Protein AF-A0A2H3CK05-F1 (afdb_monomer_lite)

Structure (mmCIF, N/CA/C/O backbone):
data_AF-A0A2H3CK05-F1
#
_entry.id   AF-A0A2H3CK05-F1
#
loop_
_atom_site.group_PDB
_atom_site.id
_atom_site.type_symbol
_atom_site.label_atom_id
_atom_site.label_alt_id
_atom_site.label_comp_id
_atom_site.label_asym_id
_atom_site.label_entity_id
_atom_site.label_seq_id
_atom_site.pdbx_PDB_ins_code
_atom_site.Cartn_x
_atom_site.Cartn_y
_atom_site.Cartn_z
_atom_site.occupancy
_atom_site.B_iso_or_equiv
_atom_site.auth_seq_id
_atom_site.auth_comp_id
_atom_site.auth_asym_id
_atom_site.auth_atom_id
_atom_site.pdbx_PDB_model_num
ATOM 1 N N . ILE A 1 1 ? 6.082 15.105 -21.605 1.00 58.19 1 ILE A N 1
ATOM 2 C CA . ILE A 1 1 ? 6.365 14.196 -22.748 1.00 58.19 1 ILE A CA 1
ATOM 3 C C . ILE A 1 1 ? 7.254 14.869 -23.806 1.00 58.19 1 ILE A C 1
ATOM 5 O O . ILE A 1 1 ? 8.303 14.323 -24.111 1.00 58.19 1 ILE A O 1
ATOM 9 N N . TYR A 1 2 ? 6.933 16.076 -24.294 1.00 70.31 2 TYR A N 1
ATOM 10 C CA . TYR A 1 2 ? 7.736 16.746 -25.335 1.00 70.31 2 TYR A CA 1
ATOM 11 C C . TYR A 1 2 ? 9.180 17.107 -24.936 1.00 70.31 2 TYR A C 1
ATOM 13 O O . TYR A 1 2 ? 10.089 16.862 -25.718 1.00 70.31 2 TYR A O 1
ATOM 21 N N . ALA A 1 3 ? 9.426 17.615 -23.724 1.00 77.81 3 ALA A N 1
ATOM 22 C CA . ALA A 1 3 ? 10.771 18.040 -23.304 1.00 77.81 3 ALA A CA 1
ATOM 23 C C . ALA A 1 3 ? 11.814 16.901 -23.313 1.00 77.81 3 ALA A C 1
ATOM 25 O O . ALA A 1 3 ? 12.918 17.072 -23.816 1.00 77.81 3 ALA A O 1
ATOM 26 N N . VAL A 1 4 ? 11.442 15.709 -22.833 1.00 77.69 4 VAL A N 1
ATOM 27 C CA . VAL A 1 4 ? 12.338 14.537 -22.795 1.00 77.69 4 VAL A CA 1
ATOM 28 C C . VAL A 1 4 ? 12.718 14.080 -24.206 1.00 77.69 4 VAL A C 1
ATOM 30 O O . VAL A 1 4 ? 13.870 13.733 -24.451 1.00 77.69 4 VAL A O 1
ATOM 33 N N . LEU A 1 5 ? 11.775 14.129 -25.154 1.00 78.94 5 LEU A N 1
ATOM 34 C CA . LEU A 1 5 ? 12.038 13.777 -26.552 1.00 78.94 5 LEU A CA 1
ATOM 35 C C . LEU A 1 5 ? 12.963 14.790 -27.240 1.00 78.94 5 LEU A C 1
ATOM 37 O O . LEU A 1 5 ? 13.832 14.384 -28.006 1.00 78.94 5 LEU A O 1
ATOM 41 N N . GLN A 1 6 ? 12.822 16.081 -26.928 1.00 83.69 6 GLN A N 1
ATOM 42 C CA . GLN A 1 6 ? 13.693 17.144 -27.449 1.00 83.69 6 GLN A CA 1
ATOM 43 C C . GLN A 1 6 ? 15.123 17.039 -26.895 1.00 83.69 6 GLN A C 1
ATOM 45 O O . GLN A 1 6 ? 16.089 17.268 -27.617 1.00 83.69 6 GLN A O 1
ATOM 50 N N . CYS A 1 7 ? 15.272 16.621 -25.635 1.00 83.25 7 CYS A N 1
ATOM 51 C CA . CYS A 1 7 ? 16.571 16.403 -24.994 1.00 83.25 7 CYS A CA 1
ATOM 52 C C . CYS A 1 7 ? 17.184 15.025 -25.289 1.00 83.25 7 CYS A C 1
ATOM 54 O O . CYS A 1 7 ? 18.340 14.798 -24.940 1.00 83.25 7 CYS A O 1
ATOM 56 N N . LYS A 1 8 ? 16.463 14.111 -25.955 1.00 81.00 8 LYS A N 1
ATOM 57 C CA . LYS A 1 8 ? 16.943 12.756 -26.287 1.00 81.00 8 LYS A CA 1
ATOM 58 C C . LYS A 1 8 ? 18.355 12.731 -26.900 1.00 81.00 8 LYS A C 1
ATOM 60 O O . LYS A 1 8 ? 19.129 11.877 -26.474 1.00 81.00 8 LYS A O 1
ATOM 65 N N . PRO A 1 9 ? 18.745 13.639 -27.823 1.00 84.00 9 PRO A N 1
ATOM 66 C CA . PRO A 1 9 ? 20.104 13.649 -28.377 1.00 84.00 9 PRO A CA 1
ATOM 67 C C . PRO A 1 9 ? 21.204 13.913 -27.336 1.00 84.00 9 PRO A C 1
ATOM 69 O O . PRO A 1 9 ? 22.336 13.487 -27.525 1.00 84.00 9 PRO A O 1
ATOM 72 N N . GLN A 1 10 ? 20.877 14.602 -26.239 1.00 89.12 10 GLN A N 1
ATOM 73 C CA . GLN A 1 10 ? 21.798 14.945 -25.147 1.00 89.12 10 GLN A CA 1
ATOM 74 C C . GLN A 1 10 ? 21.775 13.905 -24.014 1.00 89.12 10 GLN A C 1
ATOM 76 O O . GLN A 1 10 ? 22.639 13.912 -23.142 1.00 89.12 10 GLN A O 1
ATOM 81 N N . LEU A 1 11 ? 20.799 12.994 -24.026 1.00 85.94 11 LEU A N 1
ATOM 82 C CA . LEU A 1 11 ? 20.603 11.960 -23.014 1.00 85.94 11 LEU A CA 1
ATOM 83 C C . LEU A 1 11 ? 21.017 10.594 -23.572 1.00 85.94 11 LEU A C 1
ATOM 85 O O . LEU A 1 11 ? 20.188 9.708 -23.787 1.00 85.94 11 LEU A O 1
ATOM 89 N N . CYS A 1 12 ? 22.320 10.419 -23.795 1.00 86.50 12 CYS A N 1
ATOM 90 C CA . CYS A 1 12 ? 22.904 9.205 -24.378 1.00 86.50 12 CYS A CA 1
ATOM 91 C C . CYS A 1 12 ? 22.527 7.910 -23.631 1.00 86.50 12 CYS A C 1
ATOM 93 O O . CYS A 1 12 ? 22.430 6.849 -24.246 1.00 86.50 12 CYS A O 1
ATOM 95 N N . HIS A 1 13 ? 22.247 7.994 -22.327 1.00 89.75 13 HIS A N 1
ATOM 96 C CA . HIS A 1 13 ? 21.864 6.848 -21.500 1.00 89.75 13 HIS A CA 1
ATOM 97 C C . HIS A 1 13 ? 20.352 6.645 -21.349 1.00 89.75 13 HIS A C 1
ATOM 99 O O . HIS A 1 13 ? 19.940 5.648 -20.763 1.00 89.75 13 HIS A O 1
ATOM 105 N N . LEU A 1 14 ? 19.507 7.527 -21.893 1.00 88.81 14 LEU A N 1
ATOM 106 C CA . LEU A 1 14 ? 18.053 7.419 -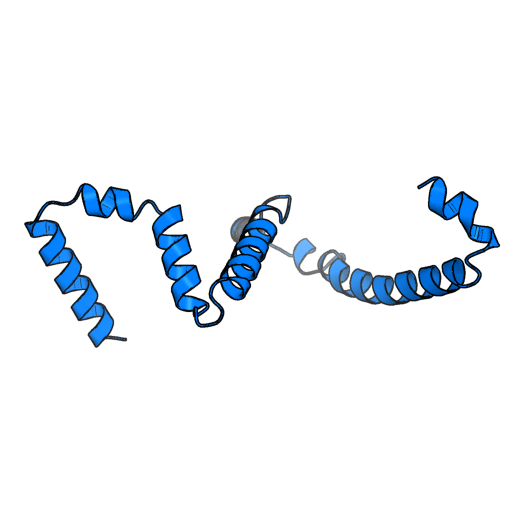21.727 1.00 88.81 14 LEU A CA 1
ATOM 107 C C . LEU A 1 14 ? 17.508 6.097 -22.278 1.00 88.81 14 LEU A C 1
ATOM 109 O O . LEU A 1 14 ? 16.703 5.442 -21.628 1.00 88.81 14 LEU A O 1
ATOM 113 N N . SER A 1 15 ? 17.967 5.696 -23.466 1.00 88.25 15 SER A N 1
ATOM 114 C CA . SER A 1 15 ? 17.518 4.452 -24.103 1.00 88.25 15 SER A CA 1
ATOM 115 C C . SER A 1 15 ? 17.963 3.201 -23.329 1.00 88.25 15 SER A C 1
ATOM 117 O O . SER A 1 15 ? 17.093 2.403 -22.989 1.00 88.25 15 SER A O 1
ATOM 119 N N . PRO A 1 16 ? 19.257 3.011 -22.990 1.00 92.62 16 PRO A N 1
ATOM 120 C CA . PRO A 1 16 ? 19.667 1.840 -22.215 1.00 92.62 16 PRO A CA 1
ATOM 121 C C . PRO A 1 16 ? 19.068 1.810 -20.801 1.00 92.62 16 PRO A C 1
ATOM 123 O O . PRO A 1 16 ? 18.693 0.737 -20.345 1.00 92.62 16 PRO A O 1
ATOM 126 N N . LEU A 1 17 ? 18.901 2.956 -20.125 1.00 93.75 17 LEU A N 1
ATOM 127 C CA . LEU A 1 17 ? 18.237 3.001 -18.813 1.00 93.75 17 LEU A CA 1
ATOM 128 C C . LEU A 1 17 ? 16.767 2.584 -18.894 1.00 93.75 17 LEU A C 1
ATOM 130 O O . LEU A 1 17 ? 16.301 1.835 -18.041 1.00 93.75 17 LEU A O 1
ATOM 134 N N . LEU A 1 18 ? 16.049 3.039 -19.923 1.00 92.56 18 LEU A N 1
ATOM 135 C CA . LEU A 1 18 ? 14.653 2.665 -20.132 1.00 92.56 18 LEU A CA 1
ATOM 136 C C . LEU A 1 18 ? 14.510 1.161 -20.406 1.00 92.56 18 LEU A C 1
ATOM 138 O O . LEU A 1 18 ? 13.609 0.528 -19.863 1.00 92.56 18 LEU A O 1
ATOM 142 N N . VAL A 1 19 ? 15.416 0.581 -21.201 1.00 95.31 19 VAL A N 1
ATOM 143 C CA . VAL A 1 19 ? 15.451 -0.871 -21.433 1.00 95.31 19 VAL A CA 1
ATOM 144 C C . VAL A 1 19 ? 15.698 -1.614 -20.123 1.00 95.31 19 VAL A C 1
ATOM 146 O O . VAL A 1 19 ? 14.916 -2.495 -19.788 1.00 95.31 19 VAL A O 1
ATOM 149 N N . SER A 1 20 ? 16.714 -1.229 -19.344 1.00 95.94 20 SER A N 1
ATOM 150 C CA . SER A 1 20 ? 16.990 -1.860 -18.046 1.00 95.94 20 SER A CA 1
ATOM 151 C C . SER A 1 20 ? 15.809 -1.756 -17.079 1.00 95.94 20 SER A C 1
ATOM 153 O O . SER A 1 20 ? 15.493 -2.729 -16.396 1.00 95.94 20 SER A O 1
ATOM 155 N N . PHE A 1 21 ? 15.133 -0.602 -17.045 1.00 94.69 21 PHE A N 1
ATOM 156 C CA . PHE A 1 21 ? 13.919 -0.412 -16.255 1.00 94.69 21 PHE A CA 1
ATOM 157 C C . PHE A 1 21 ? 12.818 -1.390 -16.676 1.00 94.69 21 PHE A C 1
ATOM 159 O O . PHE A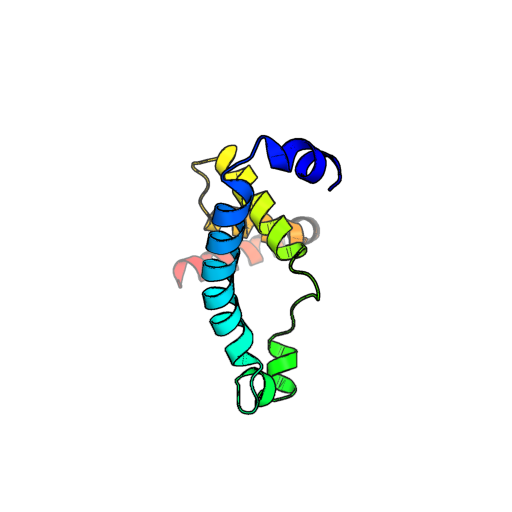 1 21 ? 12.273 -2.084 -15.822 1.00 94.69 21 PHE A O 1
ATOM 166 N N . TYR A 1 22 ? 12.515 -1.489 -17.974 1.00 95.94 22 TYR A N 1
ATOM 167 C CA . TYR A 1 22 ? 11.479 -2.406 -18.453 1.00 95.94 22 TYR A CA 1
ATOM 168 C C . TYR A 1 22 ? 11.841 -3.875 -18.248 1.00 95.94 22 TYR A C 1
ATOM 170 O O . TYR A 1 22 ? 10.955 -4.654 -17.914 1.00 95.94 22 TYR A O 1
ATOM 178 N N . THR A 1 23 ? 13.113 -4.252 -18.373 1.00 96.19 23 THR A N 1
ATOM 179 C CA . THR A 1 23 ? 13.565 -5.618 -18.079 1.00 96.19 23 THR A CA 1
ATOM 180 C C . THR A 1 23 ? 13.315 -5.986 -16.616 1.00 96.19 23 THR A C 1
ATOM 182 O O . THR A 1 23 ? 12.763 -7.047 -16.347 1.00 96.19 23 THR A O 1
ATOM 185 N N . GLY A 1 24 ? 13.662 -5.109 -15.667 1.00 93.81 24 GLY A N 1
ATOM 186 C CA . GLY A 1 24 ? 13.392 -5.361 -14.245 1.00 93.81 24 GLY A CA 1
ATOM 187 C C . GLY A 1 24 ? 11.901 -5.302 -13.897 1.00 93.81 24 GLY A C 1
ATOM 188 O O . GLY A 1 24 ? 11.406 -6.094 -13.096 1.00 93.81 24 GLY A O 1
ATOM 189 N N . ALA A 1 25 ? 11.159 -4.389 -14.528 1.00 94.94 25 ALA A N 1
ATOM 190 C CA . ALA A 1 25 ? 9.715 -4.309 -14.354 1.00 94.94 25 ALA A CA 1
ATOM 191 C C . ALA A 1 25 ? 9.018 -5.575 -14.869 1.00 94.94 25 ALA A C 1
ATOM 193 O O . ALA A 1 25 ? 8.090 -6.043 -14.216 1.00 94.94 25 ALA A O 1
ATOM 194 N N . LEU A 1 26 ? 9.460 -6.141 -15.999 1.00 94.75 26 LEU A N 1
ATOM 195 C CA . LEU A 1 26 ? 8.870 -7.340 -16.600 1.00 94.75 26 LEU A CA 1
ATOM 196 C C . LEU A 1 26 ? 8.840 -8.515 -15.621 1.00 94.75 26 LEU A C 1
ATOM 198 O O . LEU A 1 26 ? 7.780 -9.094 -15.431 1.00 94.75 26 LEU A O 1
ATOM 202 N N . GLU A 1 27 ? 9.950 -8.801 -14.940 1.00 93.69 27 GLU A N 1
ATOM 203 C CA . GLU A 1 27 ? 10.017 -9.872 -13.932 1.00 93.69 27 GLU A CA 1
ATOM 204 C C . GLU A 1 27 ? 8.953 -9.686 -12.835 1.00 93.69 27 GLU A C 1
ATOM 206 O O . GLU A 1 27 ? 8.271 -10.620 -12.407 1.00 93.69 27 GLU A O 1
ATOM 211 N N . THR A 1 28 ? 8.772 -8.440 -12.397 1.00 90.50 28 THR A N 1
ATOM 212 C CA . THR A 1 28 ? 7.777 -8.096 -11.381 1.00 90.50 28 THR A CA 1
ATOM 213 C C . THR A 1 28 ? 6.354 -8.242 -11.920 1.00 90.50 28 THR A C 1
ATOM 215 O O . THR A 1 28 ? 5.491 -8.776 -11.223 1.00 90.50 28 THR A O 1
ATOM 218 N N . TRP A 1 29 ? 6.110 -7.817 -13.161 1.00 92.06 29 TRP A N 1
ATOM 219 C CA . TRP A 1 29 ? 4.821 -7.976 -13.830 1.00 92.06 29 TRP A CA 1
ATOM 220 C C . TRP A 1 29 ? 4.462 -9.443 -14.046 1.00 92.06 29 TRP A C 1
ATOM 222 O O . TRP A 1 29 ? 3.325 -9.818 -13.779 1.00 92.06 29 TRP A O 1
ATOM 232 N N . GLU A 1 30 ? 5.400 -10.288 -14.468 1.00 93.25 30 GLU A N 1
ATOM 233 C CA . GLU A 1 30 ? 5.176 -11.730 -14.625 1.00 93.25 30 GLU A CA 1
ATOM 234 C C . GLU A 1 30 ? 4.763 -12.369 -13.296 1.00 93.25 30 GLU A C 1
ATOM 236 O O . GLU A 1 30 ? 3.782 -13.110 -13.242 1.00 93.25 30 GLU A O 1
ATOM 241 N N . ARG A 1 31 ? 5.440 -12.017 -12.196 1.00 90.50 31 ARG A N 1
ATOM 242 C CA . ARG A 1 31 ? 5.068 -12.508 -10.864 1.00 90.50 31 ARG A CA 1
ATOM 243 C C . ARG A 1 31 ? 3.694 -12.007 -10.412 1.00 90.50 31 ARG A C 1
ATOM 245 O O . ARG A 1 31 ? 2.927 -12.800 -9.878 1.00 90.50 31 ARG A O 1
ATOM 252 N N . PHE A 1 32 ? 3.382 -10.723 -10.608 1.00 86.19 32 PHE A N 1
ATOM 253 C CA . PHE A 1 32 ? 2.082 -10.160 -10.213 1.00 86.19 32 PHE A CA 1
ATOM 254 C C . PHE A 1 32 ? 0.927 -10.669 -11.069 1.00 86.19 32 PHE A C 1
ATOM 256 O O . PHE A 1 32 ? -0.175 -10.836 -10.571 1.00 86.19 32 PHE A O 1
ATOM 263 N N . THR A 1 33 ? 1.161 -10.929 -12.351 1.00 91.62 33 THR A N 1
ATOM 264 C CA . THR A 1 33 ? 0.104 -11.392 -13.260 1.00 91.62 33 THR A CA 1
ATOM 265 C C . THR A 1 33 ? -0.118 -12.900 -13.198 1.00 91.62 33 THR A C 1
ATOM 267 O O . THR A 1 33 ? -1.134 -13.383 -13.693 1.00 91.62 33 THR A O 1
ATOM 270 N N . PHE A 1 34 ? 0.779 -13.647 -12.545 1.00 91.75 34 PHE A N 1
ATOM 271 C CA . PHE A 1 34 ? 0.679 -15.099 -12.403 1.00 91.75 34 PHE A CA 1
ATOM 272 C C . PHE A 1 34 ? -0.640 -15.550 -11.759 1.00 91.75 34 PHE A C 1
ATOM 274 O O . PHE A 1 34 ? -1.217 -16.556 -12.166 1.00 91.75 34 PHE A O 1
ATOM 281 N N . GLU A 1 35 ? -1.155 -14.791 -10.790 1.00 90.38 35 GLU A N 1
ATOM 282 C CA . GLU A 1 35 ? -2.419 -15.105 -10.112 1.00 90.38 35 GLU A CA 1
ATOM 283 C C . GLU A 1 35 ? -3.653 -15.032 -11.030 1.00 90.38 35 GLU A C 1
ATOM 285 O O . GLU A 1 35 ? -4.666 -15.664 -10.728 1.00 90.38 35 GLU A O 1
ATOM 290 N N . PHE A 1 36 ? -3.543 -14.327 -12.163 1.00 88.56 36 PHE A N 1
ATOM 291 C CA . PHE A 1 36 ? -4.594 -14.158 -13.174 1.00 88.56 36 PHE A CA 1
ATOM 292 C C . PHE A 1 36 ? -4.519 -15.175 -14.322 1.00 88.56 36 PHE A C 1
ATOM 294 O O . PHE A 1 36 ? -5.348 -15.132 -15.232 1.00 88.56 36 PHE A O 1
ATOM 301 N N . LEU A 1 37 ? -3.524 -16.066 -14.333 1.00 93.12 37 LEU A N 1
ATOM 302 C CA . LEU A 1 37 ? -3.456 -17.133 -15.331 1.00 93.12 37 LEU A CA 1
ATOM 303 C C . LEU A 1 37 ? -4.650 -18.086 -15.182 1.00 93.12 37 LEU A C 1
ATOM 305 O O . LEU A 1 37 ? -5.210 -18.231 -14.098 1.00 93.12 37 LEU A O 1
ATOM 309 N N . ALA A 1 38 ? -5.010 -18.783 -16.261 1.00 91.62 38 ALA A N 1
ATOM 310 C CA . ALA A 1 38 ? -6.005 -19.852 -16.193 1.00 91.62 38 ALA A CA 1
ATOM 311 C C . ALA A 1 38 ? -5.545 -20.944 -15.207 1.00 91.62 38 ALA A C 1
ATOM 313 O O . ALA A 1 38 ? -4.409 -21.419 -15.288 1.00 91.62 38 ALA A O 1
ATOM 314 N N . GLY A 1 39 ? -6.412 -21.327 -14.271 1.00 91.31 39 GLY A N 1
ATOM 315 C CA . GLY A 1 39 ? -6.082 -22.181 -13.126 1.00 91.31 39 GLY A CA 1
ATOM 316 C C . GLY A 1 39 ? -5.326 -21.473 -11.991 1.00 91.31 39 GLY A C 1
ATOM 317 O O . GLY A 1 39 ? -4.921 -22.131 -11.032 1.00 91.31 39 GLY A O 1
ATOM 318 N N . GLY A 1 40 ? -5.113 -20.160 -12.094 1.00 89.06 40 GLY A N 1
ATOM 319 C CA . GLY A 1 40 ? -4.493 -19.313 -11.078 1.00 89.06 40 GLY A CA 1
ATOM 320 C C . GLY A 1 40 ? -5.428 -19.003 -9.908 1.00 89.06 40 GLY A C 1
ATOM 321 O O . GLY A 1 40 ? -6.603 -19.369 -9.903 1.00 89.06 40 GLY A O 1
ATOM 322 N N . ALA A 1 41 ? -4.902 -18.321 -8.889 1.00 90.25 41 ALA A N 1
ATOM 323 C CA . ALA A 1 41 ? -5.640 -18.046 -7.655 1.00 90.25 41 ALA A CA 1
ATOM 324 C C . ALA A 1 41 ? -6.908 -17.209 -7.887 1.00 90.25 41 ALA A C 1
ATOM 326 O O . ALA A 1 41 ? -7.918 -17.469 -7.243 1.00 90.25 41 ALA A O 1
ATOM 327 N N . ILE A 1 42 ? -6.873 -16.250 -8.819 1.00 88.75 42 ILE A N 1
ATOM 328 C CA . ILE A 1 42 ? -8.036 -15.416 -9.146 1.00 88.75 42 ILE A CA 1
ATOM 329 C C . ILE A 1 42 ? -9.036 -16.184 -10.021 1.00 88.75 42 ILE A C 1
ATOM 331 O O . ILE A 1 42 ? -10.234 -16.114 -9.773 1.00 88.75 42 ILE A O 1
ATOM 335 N N . ASP A 1 43 ? -8.556 -16.960 -11.001 1.00 91.44 43 ASP A N 1
ATOM 336 C CA . ASP A 1 43 ? -9.407 -17.771 -11.892 1.00 91.44 43 ASP A CA 1
ATOM 337 C C . ASP A 1 43 ? -10.149 -18.892 -11.140 1.00 91.44 43 ASP A C 1
ATOM 339 O O . ASP A 1 43 ? -11.266 -19.265 -11.489 1.00 91.44 43 ASP A O 1
ATOM 343 N N . THR A 1 44 ? -9.541 -19.410 -10.070 1.00 93.38 44 THR A N 1
ATOM 344 C CA . THR A 1 44 ? -10.111 -20.477 -9.229 1.00 93.38 44 THR A CA 1
ATOM 345 C C . THR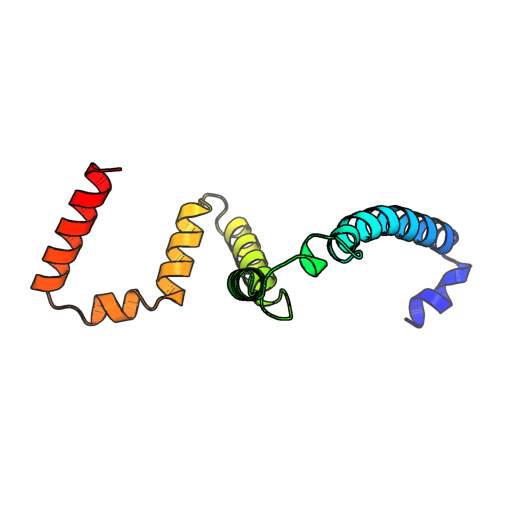 A 1 44 ? -10.831 -19.965 -7.981 1.00 93.38 44 THR A C 1
ATOM 347 O O . THR A 1 44 ? -11.369 -20.774 -7.219 1.00 93.38 44 THR A O 1
ATOM 350 N N . ALA A 1 45 ? -10.863 -18.648 -7.757 1.00 91.69 45 ALA A N 1
ATOM 351 C CA . ALA A 1 45 ? -11.520 -18.063 -6.598 1.00 91.69 45 ALA A CA 1
ATOM 352 C C . ALA A 1 45 ? -13.045 -18.208 -6.690 1.00 91.69 45 ALA A C 1
ATOM 354 O O . ALA A 1 45 ? -13.674 -17.923 -7.709 1.00 91.69 45 ALA A O 1
ATOM 355 N N . THR A 1 46 ? -13.652 -18.626 -5.583 1.00 92.88 46 THR A N 1
ATOM 356 C CA . THR A 1 46 ? -15.111 -18.624 -5.423 1.00 92.88 46 THR A CA 1
ATOM 357 C C . THR A 1 46 ? -15.647 -17.199 -5.309 1.00 92.88 46 THR A C 1
ATOM 359 O O . THR A 1 46 ? -14.922 -16.272 -4.938 1.00 92.88 46 THR A O 1
ATOM 362 N N . THR A 1 47 ? -16.939 -17.016 -5.585 1.00 90.25 47 THR A N 1
ATOM 363 C CA . THR A 1 47 ? -17.600 -15.715 -5.428 1.00 90.25 47 THR A CA 1
ATOM 364 C C . THR A 1 47 ? -17.465 -15.197 -3.998 1.00 90.25 47 THR A C 1
ATOM 366 O O . THR A 1 47 ? -17.120 -14.035 -3.808 1.00 90.25 47 THR A O 1
ATOM 369 N N . GLU A 1 48 ? -17.609 -16.066 -2.997 1.00 92.56 48 GLU A N 1
ATOM 370 C CA . GLU A 1 48 ? -17.458 -15.707 -1.586 1.00 92.56 48 GLU A CA 1
ATOM 371 C C . GLU A 1 48 ? -16.032 -15.240 -1.254 1.00 92.56 48 GLU A C 1
ATOM 373 O O . GLU A 1 48 ? -15.846 -14.295 -0.487 1.00 92.56 48 GLU A O 1
ATOM 378 N N . GLN A 1 49 ? -15.008 -15.870 -1.841 1.00 91.31 49 GLN A N 1
ATOM 379 C CA . GLN A 1 49 ? -13.617 -15.445 -1.661 1.00 91.31 49 GLN A CA 1
ATOM 380 C C . GLN A 1 49 ? -13.362 -14.077 -2.292 1.00 91.31 49 GLN A C 1
ATOM 382 O O . GLN A 1 49 ? -12.748 -13.229 -1.646 1.00 91.31 49 GLN A O 1
ATOM 387 N N . ILE A 1 50 ? -13.863 -13.841 -3.506 1.00 87.00 50 ILE A N 1
ATOM 388 C CA . ILE A 1 50 ? -1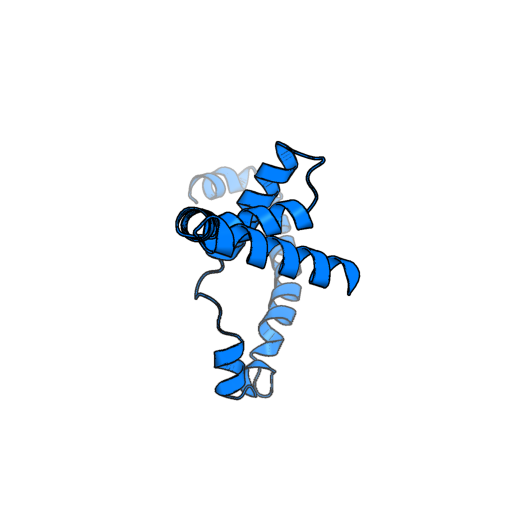3.739 -12.547 -4.191 1.00 87.00 50 ILE A CA 1
ATOM 389 C C . ILE A 1 50 ? -14.448 -11.447 -3.391 1.00 87.00 50 ILE A C 1
ATOM 391 O O . ILE A 1 50 ? -13.878 -10.379 -3.181 1.00 87.00 50 ILE A O 1
ATOM 395 N N . GLU A 1 51 ? -15.654 -11.718 -2.889 1.00 88.31 51 GLU A N 1
ATOM 396 C CA . GLU A 1 51 ? -16.400 -10.782 -2.040 1.00 88.31 51 GLU A CA 1
ATOM 397 C C . GLU A 1 51 ? -15.682 -10.507 -0.711 1.00 88.31 51 GLU A C 1
ATOM 399 O O . GLU A 1 51 ? -15.640 -9.365 -0.257 1.00 88.31 51 GLU A O 1
ATOM 404 N N . SER A 1 52 ? -15.065 -11.522 -0.098 1.00 88.19 52 SER A N 1
ATOM 405 C CA . SER A 1 52 ? -14.275 -11.342 1.129 1.00 88.19 52 SER A CA 1
ATOM 406 C C . SER A 1 52 ? -12.981 -10.552 0.904 1.00 88.19 52 SER A C 1
ATOM 408 O O . SER A 1 52 ? -12.510 -9.863 1.807 1.00 88.19 52 SER A O 1
ATOM 410 N N . ALA A 1 53 ? -12.425 -10.637 -0.306 1.00 81.81 53 ALA A N 1
ATOM 411 C CA . ALA A 1 53 ? -11.224 -9.934 -0.739 1.00 81.81 53 ALA A CA 1
ATOM 412 C C . ALA A 1 53 ? -11.547 -8.588 -1.406 1.00 81.81 53 ALA A C 1
ATOM 414 O O . ALA A 1 53 ? -10.718 -8.053 -2.144 1.00 81.81 53 ALA A O 1
ATOM 415 N N . TRP A 1 54 ? -12.745 -8.043 -1.172 1.00 77.50 54 TRP A N 1
ATOM 416 C CA . TRP A 1 54 ? -13.148 -6.767 -1.742 1.00 77.50 54 TRP A CA 1
ATOM 417 C C . TRP A 1 54 ? -12.138 -5.670 -1.382 1.00 77.50 54 TRP A C 1
ATOM 419 O O . TRP A 1 54 ? -11.887 -5.373 -0.213 1.00 77.50 54 TRP A O 1
ATOM 429 N N . MET A 1 55 ? -11.568 -5.065 -2.420 1.00 74.19 55 MET A N 1
ATOM 430 C CA . MET A 1 55 ? -10.741 -3.868 -2.345 1.00 74.19 55 MET A CA 1
ATOM 431 C C . MET A 1 55 ? -11.362 -2.807 -3.248 1.00 74.19 55 MET A C 1
ATOM 433 O O . MET A 1 55 ? -12.018 -3.128 -4.242 1.00 74.19 55 MET A O 1
ATOM 437 N N . GLU A 1 56 ? -11.155 -1.535 -2.917 1.00 73.94 56 GLU A N 1
ATOM 438 C CA . GLU A 1 56 ? -11.543 -0.456 -3.820 1.00 73.94 56 GLU A CA 1
ATOM 439 C C . GLU A 1 56 ? -10.809 -0.584 -5.162 1.00 73.94 56 GLU A C 1
ATOM 441 O O . GLU A 1 56 ? -9.695 -1.103 -5.239 1.00 73.94 56 GLU A O 1
ATOM 446 N N . SER A 1 57 ? -11.439 -0.111 -6.242 1.00 71.50 57 SER A N 1
ATOM 447 C CA . SER A 1 57 ? -10.868 -0.193 -7.595 1.00 71.50 57 SER A CA 1
ATOM 448 C C . SER A 1 57 ? -9.527 0.530 -7.729 1.00 71.50 57 SER A C 1
ATOM 450 O O . SER A 1 57 ? -8.764 0.255 -8.653 1.00 71.50 57 SER A O 1
ATOM 452 N N . THR A 1 58 ? -9.265 1.480 -6.834 1.00 73.31 58 THR A N 1
ATOM 453 C CA . THR A 1 58 ? -7.995 2.179 -6.701 1.00 73.31 58 THR A CA 1
ATOM 454 C C . THR A 1 58 ? -7.460 1.981 -5.291 1.00 73.31 58 THR A C 1
ATOM 456 O O . THR A 1 58 ? -8.203 1.894 -4.316 1.00 73.31 58 THR A O 1
ATOM 459 N N . ASN A 1 59 ? -6.136 1.935 -5.170 1.00 78.19 59 ASN A N 1
ATOM 460 C CA . ASN A 1 59 ? -5.459 1.836 -3.881 1.00 78.19 59 ASN A CA 1
ATOM 461 C C . ASN A 1 59 ? -5.424 3.191 -3.140 1.00 78.19 59 ASN A C 1
ATOM 463 O O . ASN A 1 59 ? -4.686 3.335 -2.171 1.00 78.19 59 ASN A O 1
ATOM 467 N N . ASP A 1 60 ? -6.206 4.184 -3.578 1.00 82.44 60 ASP A N 1
ATOM 468 C CA . ASP A 1 60 ? -6.102 5.583 -3.150 1.00 82.44 60 ASP A CA 1
ATOM 469 C C . ASP A 1 60 ? -6.270 5.736 -1.635 1.00 82.44 60 ASP A C 1
ATOM 471 O O . ASP A 1 60 ? -5.518 6.472 -1.001 1.00 82.44 60 ASP A O 1
ATOM 475 N N . LEU A 1 61 ? -7.207 5.004 -1.019 1.00 80.31 61 LEU A N 1
ATOM 476 C CA . LEU A 1 61 ? -7.402 5.045 0.435 1.00 80.31 61 LEU A CA 1
ATOM 477 C C . LEU A 1 61 ? -6.217 4.470 1.215 1.00 80.31 61 LEU A C 1
ATOM 479 O O . LEU A 1 61 ? -5.891 4.965 2.298 1.00 80.31 61 LEU A O 1
ATOM 483 N N . ASN A 1 62 ? -5.579 3.425 0.690 1.00 80.19 62 ASN A N 1
ATOM 484 C CA . ASN A 1 62 ? -4.396 2.836 1.310 1.00 80.19 62 ASN A CA 1
ATOM 485 C C . ASN A 1 62 ? -3.168 3.721 1.082 1.00 80.19 62 ASN A C 1
ATOM 487 O O . ASN A 1 62 ? -2.355 3.873 1.992 1.00 80.19 62 ASN A O 1
ATOM 491 N N . GLU A 1 63 ? -3.041 4.332 -0.098 1.00 86.25 63 GLU A N 1
ATOM 492 C CA . GLU A 1 63 ? -1.984 5.298 -0.409 1.00 86.25 63 GLU A CA 1
ATOM 493 C C . GLU A 1 63 ? -2.107 6.551 0.457 1.00 86.25 63 GLU A C 1
ATOM 495 O O . GLU A 1 63 ? -1.109 6.995 1.025 1.00 86.25 63 GLU A O 1
ATOM 500 N N . ASP A 1 64 ? -3.321 7.066 0.651 1.00 87.06 64 ASP A N 1
ATOM 501 C CA . ASP A 1 64 ? -3.589 8.173 1.566 1.00 87.06 64 ASP A CA 1
ATOM 502 C C . ASP A 1 64 ? -3.266 7.780 3.015 1.00 87.06 64 ASP A C 1
ATOM 504 O O . ASP A 1 64 ? -2.560 8.502 3.722 1.00 87.06 64 ASP A O 1
ATOM 508 N N . ALA A 1 65 ? -3.696 6.600 3.474 1.00 86.94 65 ALA A N 1
ATOM 509 C CA . ALA A 1 65 ? -3.353 6.113 4.812 1.00 86.94 65 ALA A CA 1
ATOM 510 C C . ALA A 1 65 ? -1.832 5.975 5.007 1.00 86.94 65 ALA A C 1
ATOM 512 O O . ALA A 1 65 ? -1.302 6.358 6.057 1.00 86.94 65 ALA A O 1
ATOM 513 N N . PHE A 1 66 ? -1.126 5.478 3.992 1.00 88.62 66 PHE A N 1
ATOM 514 C CA . PHE A 1 66 ? 0.324 5.339 4.010 1.00 88.62 66 PHE A CA 1
ATOM 515 C C . PHE A 1 66 ? 1.034 6.697 4.000 1.00 88.62 66 PHE A C 1
ATOM 517 O O . PHE A 1 66 ? 1.945 6.914 4.801 1.00 88.62 66 PHE A O 1
ATOM 524 N N . GLY A 1 67 ? 0.593 7.637 3.163 1.00 92.12 67 GLY A N 1
ATOM 525 C CA . GLY A 1 67 ? 1.116 9.002 3.132 1.00 92.12 67 GLY A CA 1
ATOM 526 C C . GLY A 1 67 ? 0.914 9.723 4.466 1.00 92.12 67 GLY A C 1
ATOM 527 O O . GLY A 1 67 ? 1.843 10.343 4.991 1.00 92.12 67 GLY A O 1
ATOM 528 N N . ASN A 1 68 ? -0.263 9.561 5.076 1.00 91.19 68 ASN A N 1
ATOM 529 C CA . ASN A 1 68 ? -0.564 10.085 6.407 1.00 91.19 68 ASN A CA 1
ATOM 530 C C . ASN A 1 68 ? 0.349 9.484 7.485 1.00 91.19 68 ASN A C 1
ATOM 532 O O . ASN A 1 68 ? 0.826 10.210 8.362 1.00 91.19 68 ASN A O 1
ATOM 536 N N . TRP A 1 69 ? 0.629 8.178 7.420 1.00 92.06 69 TRP A N 1
ATOM 537 C CA . TRP A 1 69 ? 1.601 7.536 8.307 1.00 92.06 69 TRP A CA 1
ATOM 538 C C . TRP A 1 69 ? 3.010 8.095 8.103 1.00 92.06 69 TRP A C 1
ATOM 540 O O . TRP A 1 69 ? 3.650 8.483 9.079 1.00 92.06 69 TRP A O 1
ATOM 550 N N . GLN A 1 70 ? 3.486 8.189 6.859 1.00 93.50 70 GLN A N 1
ATOM 551 C CA . GLN A 1 70 ? 4.818 8.723 6.571 1.00 93.50 70 GLN A CA 1
ATOM 552 C C . GLN A 1 70 ? 4.979 10.148 7.104 1.00 93.50 70 GLN A C 1
ATOM 554 O O . GLN A 1 70 ? 5.963 10.449 7.780 1.00 93.50 70 GLN A O 1
ATOM 559 N N . GLN A 1 71 ? 3.990 11.013 6.872 1.00 95.06 71 GLN A N 1
ATOM 560 C CA . GLN A 1 71 ? 4.007 12.373 7.400 1.00 95.06 71 GLN A CA 1
ATOM 561 C C . GLN A 1 71 ? 4.015 12.387 8.938 1.00 95.06 71 GLN A C 1
ATOM 563 O O . GLN A 1 71 ? 4.795 13.130 9.540 1.00 95.06 71 GLN A O 1
ATOM 568 N N . ALA A 1 72 ? 3.190 11.558 9.584 1.00 92.56 72 ALA A N 1
ATOM 569 C CA . ALA A 1 72 ? 3.154 11.457 11.041 1.00 92.56 72 ALA A CA 1
ATOM 570 C C . ALA A 1 72 ? 4.486 10.963 11.618 1.00 92.56 72 ALA A C 1
ATOM 572 O O . ALA A 1 72 ? 4.968 11.542 12.588 1.00 92.56 72 ALA A O 1
ATOM 573 N N . ALA A 1 73 ? 5.115 9.967 10.995 1.00 92.81 73 ALA A N 1
ATOM 574 C CA . ALA A 1 73 ? 6.426 9.465 11.390 1.00 92.81 73 ALA A CA 1
ATOM 575 C C . ALA A 1 73 ? 7.526 10.528 11.221 1.00 92.81 73 ALA A C 1
ATOM 577 O O . ALA A 1 73 ? 8.430 10.615 12.049 1.00 92.81 73 ALA A O 1
ATOM 578 N N . CYS A 1 74 ? 7.437 11.386 10.200 1.00 94.06 74 CYS A N 1
ATOM 579 C CA . CYS A 1 74 ? 8.366 12.506 10.039 1.00 94.06 74 CYS A CA 1
ATOM 580 C C . CYS A 1 74 ? 8.201 13.576 11.130 1.00 94.06 74 CYS A C 1
ATOM 582 O O . CYS A 1 74 ? 9.197 14.080 11.647 1.00 94.06 74 CYS A O 1
ATOM 584 N N . ILE A 1 75 ? 6.964 13.944 11.475 1.00 95.06 75 ILE A N 1
ATOM 585 C CA . ILE A 1 75 ? 6.688 14.999 12.468 1.00 95.06 75 ILE A CA 1
ATOM 586 C C . ILE A 1 75 ? 6.871 14.472 13.901 1.00 95.06 75 ILE A C 1
ATOM 588 O O . ILE A 1 75 ? 7.290 15.210 14.793 1.00 95.06 75 ILE A O 1
ATOM 592 N N . GLN A 1 76 ? 6.551 13.199 14.133 1.00 93.12 76 GLN A N 1
ATOM 593 C CA . GLN A 1 76 ? 6.560 12.541 15.438 1.00 93.12 76 GLN A CA 1
ATOM 594 C C . GLN A 1 76 ? 7.282 11.186 15.344 1.00 93.12 76 GLN A C 1
ATOM 596 O O . GLN A 1 76 ? 6.645 10.137 15.420 1.00 93.12 76 GLN A O 1
ATOM 601 N N . PRO A 1 77 ? 8.622 11.178 15.228 1.00 90.31 77 PRO A N 1
ATOM 602 C CA . PRO A 1 77 ? 9.393 9.951 14.997 1.00 90.31 77 PRO A CA 1
ATOM 603 C C . PRO A 1 77 ? 9.357 8.961 16.167 1.00 90.31 77 PRO A C 1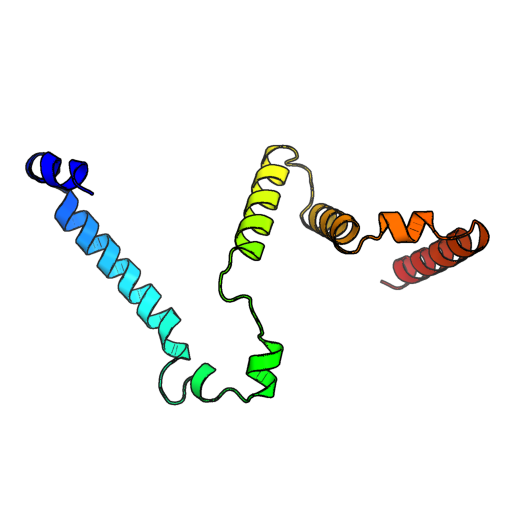
ATOM 605 O O . PRO A 1 77 ? 9.584 7.772 15.976 1.00 90.31 77 PRO A O 1
ATOM 608 N N . ASN A 1 78 ? 9.036 9.430 17.375 1.00 94.12 78 ASN A N 1
ATOM 609 C CA . ASN A 1 78 ? 8.862 8.573 18.549 1.00 94.12 78 ASN A CA 1
ATOM 610 C C . ASN A 1 78 ? 7.456 7.945 18.632 1.00 94.12 78 ASN A C 1
ATOM 612 O O . ASN A 1 78 ? 7.178 7.197 19.570 1.00 94.12 78 ASN A O 1
ATOM 616 N N . MET A 1 79 ? 6.548 8.264 17.701 1.00 93.81 79 MET A N 1
ATOM 617 C CA . MET A 1 79 ? 5.219 7.660 17.652 1.00 93.81 79 MET A CA 1
ATOM 618 C C . MET A 1 79 ? 5.317 6.201 17.198 1.00 93.81 79 MET A C 1
ATOM 620 O O . MET A 1 79 ? 5.853 5.903 16.133 1.00 93.81 79 MET A O 1
ATOM 624 N N . SER A 1 80 ? 4.743 5.281 17.975 1.00 92.69 80 SER A N 1
ATOM 625 C CA . SER A 1 80 ? 4.627 3.887 17.549 1.00 92.69 80 SER A CA 1
ATOM 626 C C . SER A 1 80 ? 3.512 3.713 16.515 1.00 92.69 80 SER A C 1
ATOM 628 O O . SER A 1 80 ? 2.481 4.390 16.568 1.00 92.69 80 SER A O 1
ATOM 630 N N . LEU A 1 81 ? 3.679 2.745 15.610 1.00 90.56 81 LEU A N 1
ATOM 631 C CA . LEU A 1 81 ? 2.649 2.396 14.628 1.00 90.56 81 LEU A CA 1
ATOM 632 C C . LEU A 1 81 ? 1.328 2.001 15.306 1.00 90.56 81 LEU A C 1
ATOM 634 O O . LEU A 1 81 ? 0.258 2.384 14.845 1.00 90.56 81 LEU A O 1
ATOM 638 N N . ASN A 1 82 ? 1.398 1.290 16.436 1.00 92.38 82 ASN A N 1
ATOM 639 C CA . ASN A 1 82 ? 0.204 0.902 17.183 1.00 92.38 82 ASN A CA 1
ATOM 640 C C . ASN A 1 82 ? -0.568 2.131 17.687 1.00 92.38 82 ASN A C 1
ATOM 642 O O . ASN A 1 82 ? -1.778 2.224 17.508 1.00 92.38 82 ASN A O 1
ATOM 646 N N . TYR A 1 83 ? 0.135 3.116 18.252 1.00 91.88 83 TYR A N 1
ATOM 647 C CA . TYR A 1 83 ? 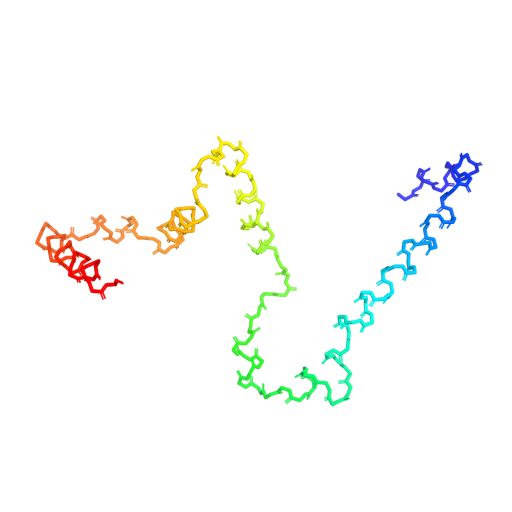-0.499 4.354 18.701 1.00 91.88 83 TYR A CA 1
ATOM 648 C C . TYR A 1 83 ? -1.116 5.140 17.536 1.00 91.88 83 TYR A C 1
ATOM 650 O O . TYR A 1 83 ? -2.249 5.613 17.647 1.00 91.88 83 TYR A O 1
ATOM 658 N N . PHE A 1 84 ? -0.409 5.237 16.404 1.00 93.56 84 PHE A N 1
ATOM 659 C CA . PHE A 1 84 ? -0.949 5.858 15.193 1.00 93.56 84 PHE A CA 1
ATOM 660 C C . PHE A 1 84 ? -2.238 5.169 14.735 1.00 93.56 84 PHE A C 1
ATOM 662 O O . PHE A 1 84 ? -3.252 5.840 14.544 1.00 93.56 84 PHE A O 1
ATOM 669 N N . ASN A 1 85 ? -2.224 3.839 14.621 1.00 91.38 85 ASN A N 1
ATOM 670 C CA . ASN A 1 85 ? -3.383 3.055 14.201 1.00 91.38 85 ASN A CA 1
ATOM 671 C C . ASN A 1 85 ? -4.573 3.270 15.143 1.00 91.38 85 ASN A C 1
ATOM 673 O O . ASN A 1 85 ? -5.681 3.535 14.676 1.00 91.38 85 ASN A O 1
ATOM 677 N N . THR A 1 86 ? -4.344 3.260 16.458 1.00 90.38 86 THR A N 1
ATOM 678 C CA . THR A 1 86 ? -5.382 3.552 17.456 1.00 90.38 86 THR A CA 1
ATOM 679 C C . THR A 1 86 ? -5.970 4.951 17.277 1.00 90.38 86 THR A C 1
ATOM 681 O O . THR A 1 86 ? -7.191 5.113 17.312 1.00 90.38 86 THR A O 1
ATOM 684 N N . LEU A 1 87 ? -5.141 5.966 17.018 1.00 90.38 87 LEU A N 1
ATOM 685 C CA . LEU A 1 87 ? -5.617 7.329 16.771 1.00 90.38 87 LEU A CA 1
ATOM 686 C C . LEU A 1 87 ? -6.441 7.429 15.478 1.00 90.38 87 LEU A C 1
ATOM 688 O O . LEU A 1 87 ? -7.459 8.127 15.450 1.00 90.38 87 LEU A O 1
ATOM 692 N N . GLN A 1 88 ? -6.021 6.742 14.414 1.00 90.56 88 GLN A N 1
ATOM 693 C CA . GLN A 1 88 ? -6.767 6.712 13.156 1.00 90.56 88 GLN A CA 1
ATOM 694 C C . GLN A 1 88 ? -8.113 6.004 13.321 1.00 90.56 88 GLN A C 1
ATOM 696 O O . GLN A 1 88 ? -9.129 6.541 12.880 1.00 90.56 88 GLN A O 1
ATOM 701 N N . MET A 1 89 ? -8.150 4.866 14.021 1.00 88.62 89 MET A N 1
ATOM 702 C CA . MET A 1 89 ? -9.401 4.174 14.351 1.00 88.62 89 MET A CA 1
ATOM 703 C C . MET A 1 89 ? -10.321 5.053 15.197 1.00 88.62 89 MET A C 1
ATOM 705 O O . MET A 1 89 ? -11.504 5.178 14.891 1.00 88.62 89 MET A O 1
ATOM 709 N N . TYR A 1 90 ? -9.783 5.726 16.217 1.00 87.62 90 TYR A N 1
ATOM 710 C CA . TYR A 1 90 ? -10.553 6.635 17.065 1.00 87.62 90 TYR A CA 1
ATOM 711 C C . TYR A 1 90 ? -11.241 7.748 16.256 1.00 87.62 90 TYR A C 1
ATOM 713 O O . TYR A 1 90 ? -12.400 8.087 16.517 1.00 87.62 90 TYR A O 1
ATOM 721 N N . LYS A 1 91 ? -10.548 8.293 15.246 1.00 85.56 91 LYS A N 1
ATOM 722 C CA . LYS A 1 91 ? -11.090 9.311 14.334 1.00 85.56 91 LYS A CA 1
ATOM 723 C C . LYS A 1 91 ? -12.102 8.728 13.346 1.00 85.56 91 LYS A C 1
ATOM 725 O O . LYS A 1 91 ? -13.207 9.257 13.252 1.00 85.56 91 LYS A O 1
ATOM 730 N N . LYS A 1 92 ? -11.742 7.656 12.628 1.00 84.94 92 LYS A N 1
ATOM 731 C CA . LYS A 1 92 ? -12.575 7.059 11.567 1.00 84.94 92 LYS A CA 1
ATOM 732 C C . LYS A 1 92 ? -13.861 6.437 12.110 1.00 84.94 92 LYS A C 1
ATOM 734 O O . LYS A 1 92 ? -14.914 6.624 11.515 1.00 84.94 92 LYS A O 1
ATOM 739 N N . ASN A 1 93 ? -13.799 5.777 13.265 1.00 87.31 93 ASN A N 1
ATOM 740 C CA . ASN A 1 93 ? -14.953 5.087 13.851 1.00 87.31 93 ASN A CA 1
ATOM 741 C C . ASN A 1 93 ? -15.903 6.036 14.600 1.00 87.31 93 ASN A C 1
ATOM 743 O O . ASN A 1 93 ? -16.865 5.584 15.214 1.00 87.31 93 ASN A O 1
ATOM 747 N N . GLY A 1 94 ? -15.621 7.345 14.627 1.00 82.25 94 GLY A N 1
ATOM 748 C CA . GLY A 1 94 ? -16.439 8.306 15.370 1.00 82.25 94 GLY A CA 1
ATOM 749 C C . GLY A 1 94 ? -16.444 8.057 16.882 1.00 82.25 94 GLY A C 1
ATOM 750 O O . GLY A 1 94 ? -17.367 8.493 17.573 1.00 82.25 94 GLY A O 1
ATOM 751 N N . ALA A 1 95 ? -15.412 7.392 17.415 1.00 83.62 95 ALA A N 1
ATOM 752 C CA . ALA A 1 95 ? -15.340 7.010 18.823 1.00 83.62 95 ALA A CA 1
ATOM 753 C C . ALA A 1 95 ? -15.421 8.232 19.753 1.00 83.62 95 ALA A C 1
ATOM 755 O O . ALA A 1 95 ? -16.000 8.152 20.830 1.00 83.62 95 ALA A O 1
ATOM 756 N N . SER A 1 96 ? -14.934 9.400 19.314 1.00 82.06 96 SER A N 1
ATOM 757 C CA . SER A 1 96 ? -15.105 10.649 20.066 1.00 82.06 96 SER A CA 1
ATOM 758 C C . SER A 1 96 ? -16.568 11.054 20.236 1.00 82.06 96 SER A C 1
ATOM 760 O O . SER A 1 96 ? -16.957 11.491 21.317 1.00 82.06 96 SER A O 1
ATOM 762 N N . SER A 1 97 ? -17.373 10.934 19.181 1.00 85.88 97 SER A N 1
ATOM 763 C CA . SER A 1 97 ? -18.794 11.281 19.221 1.00 85.88 97 SER A CA 1
ATOM 764 C C . SER A 1 97 ? -19.556 10.306 20.111 1.00 85.88 97 SER A C 1
ATOM 766 O O . SER A 1 97 ? -20.351 10.743 20.937 1.00 85.88 97 SER A O 1
ATOM 768 N N . TYR A 1 98 ? -19.235 9.013 20.007 1.00 85.50 98 TYR A N 1
ATOM 769 C CA . TYR A 1 98 ? -19.778 7.974 20.879 1.00 85.50 98 TYR A CA 1
ATOM 770 C C . TYR A 1 98 ? -19.441 8.231 22.354 1.00 85.50 98 TYR A C 1
ATOM 772 O O . TYR A 1 98 ? -20.334 8.288 23.193 1.00 85.50 98 TYR A O 1
ATOM 780 N N . LEU A 1 99 ? -18.172 8.491 22.683 1.00 85.44 99 LEU A N 1
ATOM 781 C CA . LEU A 1 99 ? -17.777 8.797 24.061 1.00 85.44 99 LEU A CA 1
ATOM 782 C C . LEU A 1 99 ? -18.483 10.045 24.602 1.00 85.44 99 LEU A C 1
ATOM 784 O O . LEU A 1 99 ? -18.828 10.089 25.777 1.00 85.44 99 LEU A O 1
ATOM 788 N N . LYS A 1 100 ? -18.729 11.055 23.762 1.00 86.50 100 LYS A N 1
ATOM 789 C CA . LYS A 1 100 ? -19.457 12.267 24.168 1.00 86.50 100 LYS A CA 1
ATOM 790 C C . LYS A 1 100 ? -20.952 12.038 24.391 1.00 86.50 100 LYS A C 1
ATOM 792 O O . LYS A 1 100 ? -21.549 12.817 25.125 1.00 86.50 100 LYS A O 1
ATOM 797 N N . SER A 1 101 ? -21.556 11.029 23.759 1.00 90.31 101 SER A N 1
ATOM 798 C CA . SER A 1 101 ? -22.982 10.724 23.938 1.00 90.31 101 SER A CA 1
ATOM 799 C C . SER A 1 101 ? -23.287 9.893 25.181 1.00 90.31 101 SER A C 1
ATOM 801 O O . SER A 1 101 ? -24.438 9.861 25.603 1.00 90.31 101 SER A O 1
ATOM 803 N N . LEU A 1 102 ? -22.284 9.222 25.751 1.00 89.75 102 LEU A N 1
ATOM 804 C CA . LEU A 1 102 ? -22.469 8.357 26.914 1.00 89.75 102 LEU A CA 1
ATOM 805 C C . LEU A 1 102 ? -22.706 9.159 28.202 1.00 89.75 102 LEU A C 1
ATOM 807 O O . LEU A 1 102 ? -22.124 10.230 28.408 1.00 89.75 102 LEU A O 1
ATOM 811 N N . THR A 1 103 ? -23.502 8.598 29.109 1.00 91.00 103 THR A N 1
ATOM 812 C CA . THR A 1 103 ? -23.699 9.146 30.456 1.00 91.00 103 THR A CA 1
ATOM 813 C C . THR A 1 103 ? -22.520 8.833 31.380 1.00 91.00 103 THR A C 1
ATOM 815 O O . THR A 1 103 ? -21.679 7.971 31.115 1.00 91.00 103 THR A O 1
ATOM 818 N N . SER A 1 104 ? -22.469 9.507 32.530 1.00 87.50 104 SER A N 1
ATOM 819 C CA . SER A 1 104 ? -21.444 9.269 33.552 1.00 87.50 104 SER A CA 1
ATOM 820 C C . SER A 1 104 ? -21.432 7.829 34.088 1.00 87.50 104 SER A C 1
ATOM 822 O O . SER A 1 104 ? -20.369 7.342 34.479 1.00 87.50 104 SER A O 1
ATOM 824 N N . GLU A 1 105 ? -22.580 7.142 34.145 1.00 89.44 105 GLU A N 1
ATOM 825 C CA . GLU A 1 105 ? -22.624 5.731 34.556 1.00 89.44 105 GLU A CA 1
ATOM 826 C C . GLU A 1 105 ? -22.095 4.805 33.460 1.00 89.44 105 GLU A C 1
ATOM 828 O O . GLU A 1 105 ? -21.310 3.898 33.747 1.00 89.44 105 GLU A O 1
ATOM 833 N N . GLU A 1 106 ? -22.458 5.069 32.206 1.00 90.31 106 GLU A N 1
ATOM 834 C CA . GLU A 1 106 ? -21.997 4.293 31.054 1.00 90.31 106 GLU A CA 1
ATOM 835 C C . GLU A 1 106 ? -20.485 4.437 30.845 1.00 90.31 106 GLU A C 1
ATOM 837 O O . GLU A 1 106 ? -19.804 3.448 30.572 1.00 90.31 106 GLU A O 1
ATOM 842 N N . HIS A 1 107 ? -19.927 5.633 31.077 1.00 86.56 107 HIS A N 1
ATOM 843 C CA . HIS A 1 107 ? -18.474 5.861 31.094 1.00 86.56 107 HIS A CA 1
ATOM 844 C C . HIS A 1 107 ? -17.762 4.958 32.099 1.00 86.56 107 HIS A C 1
ATOM 846 O O . HIS A 1 107 ? -16.743 4.354 31.768 1.00 86.56 107 HIS A O 1
ATOM 852 N N . LYS A 1 108 ? -18.292 4.850 33.324 1.00 88.81 108 LYS A N 1
ATOM 853 C CA . LYS A 1 108 ? -17.702 4.006 34.378 1.00 88.81 108 LYS A CA 1
ATOM 854 C C . LYS A 1 108 ? -17.797 2.522 34.036 1.00 88.81 108 LYS A C 1
ATOM 856 O O . LYS A 1 108 ? -16.852 1.782 34.303 1.00 88.81 108 LYS A O 1
ATOM 861 N N . ALA A 1 109 ? -18.915 2.093 33.454 1.00 90.25 109 ALA A N 1
ATOM 862 C CA . ALA A 1 109 ? -19.095 0.714 33.013 1.00 90.25 109 ALA A CA 1
ATOM 863 C C . ALA A 1 109 ? -18.115 0.351 31.887 1.00 90.25 109 ALA A C 1
ATOM 865 O O . ALA A 1 109 ? -17.458 -0.686 31.970 1.00 90.25 109 ALA A O 1
ATOM 866 N N . LEU A 1 110 ? -17.959 1.231 30.891 1.00 87.50 110 LEU A N 1
ATOM 867 C CA . LEU A 1 110 ? -17.000 1.066 29.798 1.00 87.50 110 LEU A CA 1
ATOM 868 C C . LEU A 1 110 ? -15.561 0.982 30.327 1.00 87.50 110 LEU A C 1
ATOM 870 O O . LEU A 1 110 ? -14.822 0.081 29.947 1.00 87.50 110 LEU A O 1
ATOM 874 N N . TRP A 1 111 ? -15.187 1.878 31.246 1.00 86.00 111 TRP A N 1
ATOM 875 C CA . TRP A 1 111 ? -13.870 1.865 31.889 1.00 86.00 111 TRP A CA 1
ATOM 876 C C . TRP A 1 111 ? -13.576 0.539 32.585 1.00 86.00 111 TRP A C 1
ATOM 878 O O . TRP A 1 111 ? -12.496 -0.016 32.412 1.00 86.00 111 TRP A O 1
ATOM 888 N N . LYS A 1 112 ? -14.545 0.010 33.339 1.00 90.00 112 LYS A N 1
ATOM 889 C CA . LYS A 1 112 ? -14.397 -1.284 34.011 1.00 90.00 112 LYS A CA 1
ATOM 890 C C . LYS A 1 112 ? -14.164 -2.417 33.006 1.00 90.00 112 LYS A C 1
ATOM 892 O O . LYS A 1 112 ? -13.266 -3.222 33.204 1.00 90.00 112 LYS A O 1
ATOM 897 N N . LEU A 1 113 ? -14.926 -2.423 31.913 1.00 90.50 113 LEU A N 1
ATOM 898 C CA . LEU A 1 113 ? -14.808 -3.401 30.828 1.00 90.50 113 LEU A CA 1
ATOM 899 C C . LEU A 1 113 ? -13.426 -3.372 30.158 1.00 90.50 113 LEU A C 1
ATOM 901 O O . LEU A 1 113 ? -12.841 -4.426 29.925 1.00 90.50 113 LEU A O 1
ATOM 905 N N . VAL A 1 114 ? -12.898 -2.174 29.885 1.00 85.56 114 VAL A N 1
ATOM 906 C CA . VAL A 1 114 ? -11.556 -1.996 29.304 1.00 85.56 114 VAL A CA 1
ATOM 907 C C . VAL A 1 114 ? -10.475 -2.480 30.272 1.00 85.56 114 VAL A C 1
ATOM 909 O O . VAL A 1 114 ? -9.590 -3.225 29.864 1.00 85.56 114 VAL A O 1
ATOM 912 N N . CYS A 1 115 ? -10.571 -2.132 31.560 1.00 84.12 115 CYS A N 1
ATOM 913 C CA . CYS A 1 115 ? -9.628 -2.624 32.567 1.00 84.12 115 CYS A CA 1
ATOM 914 C C . CYS A 1 115 ? -9.637 -4.156 32.681 1.00 84.12 115 CYS A C 1
ATOM 916 O O . CYS A 1 115 ? -8.574 -4.760 32.780 1.00 84.12 115 CYS A O 1
ATOM 918 N N . ASP A 1 116 ? -10.815 -4.785 32.654 1.00 87.62 116 ASP A N 1
ATOM 919 C CA . ASP A 1 116 ? -10.932 -6.244 32.721 1.00 87.62 116 ASP A CA 1
ATOM 920 C C . ASP A 1 116 ? -10.322 -6.918 31.472 1.00 87.62 116 ASP A C 1
ATOM 922 O O . ASP A 1 116 ? -9.689 -7.968 31.589 1.00 87.62 116 ASP A O 1
ATOM 926 N N . GLN A 1 117 ? -10.448 -6.298 30.290 1.00 80.62 117 GLN A N 1
ATOM 927 C CA . GLN A 1 117 ? -9.800 -6.766 29.058 1.00 80.62 117 GLN A CA 1
ATOM 928 C C . GLN A 1 117 ? -8.272 -6.656 29.116 1.00 80.62 117 GLN A C 1
ATOM 930 O O . GLN A 1 117 ? -7.599 -7.634 28.788 1.00 80.62 117 GLN A O 1
ATOM 935 N N . ASP A 1 118 ? -7.728 -5.528 29.579 1.00 74.06 118 ASP A N 1
ATOM 936 C CA . ASP A 1 118 ? -6.276 -5.307 29.686 1.00 74.06 118 ASP A CA 1
ATOM 937 C C . ASP A 1 118 ? -5.598 -6.266 30.680 1.00 74.06 118 ASP A C 1
ATOM 939 O O . ASP A 1 118 ? -4.423 -6.584 30.529 1.00 74.06 118 ASP A O 1
ATOM 943 N N . ILE A 1 119 ? -6.325 -6.747 31.694 1.00 73.94 119 ILE A N 1
ATOM 944 C CA . ILE A 1 119 ? -5.827 -7.759 32.645 1.00 73.94 119 ILE A CA 1
ATOM 945 C C . ILE A 1 119 ? -5.826 -9.170 32.024 1.00 73.94 119 ILE A C 1
ATOM 947 O O . ILE A 1 119 ? -5.101 -10.050 32.490 1.00 73.94 119 ILE A O 1
ATOM 951 N N . SER A 1 120 ? -6.657 -9.404 31.005 1.00 68.00 120 SER A N 1
ATOM 952 C CA . SER A 1 120 ? -6.856 -10.719 30.378 1.00 68.00 120 SER A CA 1
ATOM 953 C C . SER A 1 120 ? -5.992 -10.988 29.138 1.00 68.00 120 SER A C 1
ATOM 955 O O . SER A 1 120 ? -5.974 -12.129 28.669 1.00 68.00 120 SER A O 1
ATOM 957 N N . GLY A 1 121 ? -5.315 -9.962 28.608 1.00 48.12 121 GLY A N 1
ATOM 958 C CA . GLY A 1 121 ? -4.376 -10.047 27.479 1.00 48.12 121 GLY A CA 1
ATOM 959 C C . GLY A 1 121 ? -2.927 -10.196 27.920 1.00 48.12 121 GLY A C 1
ATOM 960 O O . GLY A 1 121 ? -2.170 -10.850 27.169 1.00 48.12 121 GLY A O 1
#

Foldseek 3Di:
DVVCVVCVVVCVCPVVVVVVVVVVVVVVVCVVCQQVPCVHVVNPDDPVRCVVVDDPPDCVVVVVVVVVVVVCCVVPVVDDPVNVVVVVCCVVVVVVVVVVPDDPVVVVVVVVVVVVVVVVD

Organism: Armillaria gallica (NCBI:txid47427)

Sequence (121 aa):
IYAVLQCKPQLCHLSPLLVSFYTGALETWERFTFEFLAGGAIDTATTEQIESAWMESTNDLNEDAFGNWQQAACIQPNMSLNYFNTLQMYKKNGASSYLKSLTSEEHKALWKLVCDQDISG

pLDDT: mean 87.31, std 7.46, range [48.12, 96.19]

Radius of gyration: 24.76 Å; chains: 1; bounding box: 47×40×63 Å

Secondary structure (DSSP, 8-state):
-HHHHHHGGG-TTHHHHHHHHHHHHHHHHHHHHGGGSTTSTTTT--HHHHHHT---SSSHHHHHHHHHHHHHHHH-TT--HHHHHHHHHHHHTTHHHHHHHS-HHHHHHHHHHHHHHHHH-